Protein AF-A0A1Z5T242-F1 (afdb_monomer_lite)

Sequence (163 aa):
MKFTAALLSLAACVTAAPVTELIERQLGAVGTTANELSVGSCRDIIFIFARGSTEIGNLGGSVGPPTCNGLKRDQGAAVMVASIRRLSSTIQNQIAGVVLYGNTRNAQENGNIPNFPNEKVETICALTDGVCYGTLTVTAGHLSYGDDVDDAVDFLSDRIGDA

InterPro domains:
  IPR000675 Cutinase/acetylxylan esterase [PF01083] (75-159)
  IPR000675 Cutinase/acetylxylan esterase [SM01110] (40-160)
  IPR011150 Cutinase, monofunctional [PTHR48250] (75-161)
  IPR029058 Alpha/Beta hydrolase fold [G3DSA:3.40.50.1820] (20-74)
  IPR029058 Alpha/Beta hydrolase fold [G3DSA:3.40.50.1820] (75-161)
  IPR029058 Alpha/Beta hydrolase fold [SSF53474] (40-160)
  IPR043579 Cutinase, aspartate and histidine active sites [PS00931] (125-142)

Structure (mmCIF, N/CA/C/O backbone):
data_AF-A0A1Z5T242-F1
#
_entry.id   AF-A0A1Z5T242-F1
#
loop_
_atom_site.group_PDB
_atom_site.id
_atom_site.type_symbol
_atom_site.label_atom_id
_atom_site.label_alt_id
_atom_site.label_comp_id
_atom_site.label_asym_id
_atom_site.label_entity_id
_atom_site.label_seq_id
_atom_site.pdbx_PDB_ins_code
_atom_site.Cartn_x
_atom_site.Cartn_y
_atom_site.Cartn_z
_atom_site.occupancy
_atom_site.B_iso_or_equiv
_atom_site.auth_seq_id
_atom_site.auth_comp_id
_atom_site.auth_asym_id
_atom_site.auth_atom_id
_atom_site.pdbx_PDB_model_num
ATOM 1 N N . MET A 1 1 ? -38.802 -37.930 -54.417 1.00 37.16 1 MET A N 1
ATOM 2 C CA . MET A 1 1 ? -37.930 -36.986 -53.685 1.00 37.16 1 MET A CA 1
ATOM 3 C C . MET A 1 1 ? -38.791 -35.819 -53.224 1.00 37.16 1 MET A C 1
ATOM 5 O O . MET A 1 1 ? -39.346 -35.138 -54.073 1.00 37.16 1 MET A O 1
ATOM 9 N N . LYS A 1 2 ? -39.012 -35.659 -51.914 1.00 35.91 2 LYS A N 1
ATOM 10 C CA . LYS A 1 2 ? -39.765 -34.532 -51.338 1.00 35.91 2 LYS A CA 1
ATOM 11 C C . LYS A 1 2 ? -38.747 -33.617 -50.651 1.00 35.91 2 LYS A C 1
ATOM 13 O O . LYS A 1 2 ? -38.071 -34.075 -49.738 1.00 35.91 2 LYS A O 1
ATOM 18 N N . PHE A 1 3 ? -38.604 -32.381 -51.126 1.00 45.59 3 PHE A N 1
ATOM 19 C CA . PHE A 1 3 ? -37.745 -31.361 -50.519 1.00 45.59 3 PHE A CA 1
ATOM 20 C C . PHE A 1 3 ? -38.582 -30.514 -49.555 1.00 45.59 3 PHE A C 1
ATOM 22 O O . PHE A 1 3 ? -39.442 -29.751 -49.983 1.00 45.59 3 PHE A O 1
ATOM 29 N N . THR A 1 4 ? -38.342 -30.665 -48.257 1.00 46.34 4 THR A N 1
ATOM 30 C CA . THR A 1 4 ? -38.832 -29.765 -47.205 1.00 46.34 4 THR A CA 1
ATOM 31 C C . THR A 1 4 ? -37.732 -28.766 -46.864 1.00 46.34 4 THR A C 1
ATOM 33 O O . THR A 1 4 ? -36.687 -29.165 -46.359 1.00 46.34 4 THR A O 1
ATOM 36 N N . ALA A 1 5 ? -37.967 -27.479 -47.125 1.00 49.50 5 ALA A N 1
ATOM 37 C CA . ALA A 1 5 ? -37.142 -26.380 -46.631 1.00 49.50 5 ALA A CA 1
ATOM 38 C C . ALA A 1 5 ? -37.893 -25.691 -45.484 1.00 49.50 5 ALA A C 1
ATOM 40 O O . ALA A 1 5 ? -38.913 -25.044 -45.708 1.00 49.50 5 ALA A O 1
ATOM 41 N N . ALA A 1 6 ? -37.406 -25.861 -44.256 1.00 49.38 6 ALA A N 1
ATOM 42 C CA . ALA A 1 6 ? -37.838 -25.077 -43.107 1.00 49.38 6 ALA A CA 1
ATOM 43 C C . ALA A 1 6 ? -36.816 -23.950 -42.903 1.00 49.38 6 ALA A C 1
ATOM 45 O O . ALA A 1 6 ? -35.669 -24.213 -42.546 1.00 49.38 6 ALA A O 1
ATOM 46 N N . LEU A 1 7 ? -37.216 -22.704 -43.173 1.00 48.94 7 LEU A N 1
ATOM 47 C CA . LEU A 1 7 ? -36.458 -21.527 -42.752 1.00 48.94 7 LEU A CA 1
ATOM 48 C C . LEU A 1 7 ? -36.622 -21.369 -41.235 1.00 48.94 7 LEU A C 1
ATOM 50 O O . LEU A 1 7 ? -37.696 -21.000 -40.765 1.00 48.94 7 LEU A O 1
ATOM 54 N N . LEU A 1 8 ? -35.556 -21.630 -40.479 1.00 47.97 8 LEU A N 1
ATOM 55 C CA . LEU A 1 8 ? -35.435 -21.202 -39.088 1.00 47.97 8 LEU A CA 1
ATOM 56 C C . LEU A 1 8 ? -34.878 -19.771 -39.083 1.00 47.97 8 LEU A C 1
ATOM 58 O O . LEU A 1 8 ? -33.705 -19.547 -39.374 1.00 47.97 8 LEU A O 1
ATOM 62 N N . SER A 1 9 ? -35.724 -18.790 -38.780 1.00 54.47 9 SER A N 1
ATOM 63 C CA . SER A 1 9 ? -35.302 -17.419 -38.492 1.00 54.47 9 SER A CA 1
ATOM 64 C C . SER A 1 9 ? -34.605 -17.376 -37.129 1.00 54.47 9 SER A C 1
ATOM 66 O O . SER A 1 9 ? -35.251 -17.572 -36.098 1.00 54.47 9 SER A O 1
ATOM 68 N N . LEU A 1 10 ? -33.296 -17.122 -37.118 1.00 49.34 10 LEU A N 1
ATOM 69 C CA . LEU A 1 10 ? -32.514 -16.906 -35.902 1.00 49.34 10 LEU A CA 1
ATOM 70 C C . LEU A 1 10 ? -32.726 -15.459 -35.426 1.00 49.34 10 LEU A C 1
ATOM 72 O O . LEU A 1 10 ? -32.156 -14.524 -35.986 1.00 49.34 10 LEU A O 1
ATOM 76 N N . ALA A 1 11 ? -33.573 -15.263 -34.416 1.00 58.72 11 ALA A N 1
ATOM 77 C CA . ALA A 1 11 ? -33.699 -13.980 -33.735 1.00 58.72 11 ALA A CA 1
ATOM 78 C C . ALA A 1 11 ? -32.512 -13.818 -32.773 1.00 58.72 11 ALA A C 1
ATOM 80 O O . ALA A 1 11 ? -32.471 -14.438 -31.712 1.00 58.72 11 ALA A O 1
ATOM 81 N N . ALA A 1 12 ? -31.525 -13.009 -33.156 1.00 54.53 12 ALA A N 1
ATOM 82 C CA . ALA A 1 12 ? -30.454 -12.599 -32.259 1.00 54.53 12 ALA A CA 1
ATOM 83 C C . ALA A 1 12 ? -30.991 -11.523 -31.302 1.00 54.53 12 ALA A C 1
ATOM 85 O O . ALA A 1 12 ? -31.117 -10.355 -31.669 1.00 54.53 12 ALA A O 1
ATOM 86 N N . CYS A 1 13 ? -31.328 -11.911 -30.072 1.00 45.50 13 CYS A N 1
ATOM 87 C CA . CYS A 1 13 ? -31.525 -10.957 -28.987 1.00 45.50 13 CYS A CA 1
ATOM 88 C C . CYS A 1 13 ? -30.165 -10.353 -28.619 1.00 45.50 13 CYS A C 1
ATOM 90 O O . CYS A 1 13 ? -29.387 -10.954 -27.884 1.00 45.50 13 CYS A O 1
ATOM 92 N N . VAL A 1 14 ? -29.878 -9.153 -29.125 1.00 58.62 14 VAL A N 1
ATOM 93 C CA . VAL A 1 14 ? -28.855 -8.284 -28.536 1.00 58.62 14 VAL A CA 1
ATOM 94 C C . VAL A 1 14 ? -29.427 -7.783 -27.213 1.00 58.62 14 VAL A C 1
ATOM 96 O O . VAL A 1 14 ? -30.193 -6.823 -27.175 1.00 58.62 14 VAL A O 1
ATOM 99 N N . THR A 1 15 ? -29.113 -8.468 -26.117 1.00 59.38 15 THR A N 1
ATOM 100 C CA . THR A 1 15 ? -29.343 -7.925 -24.780 1.00 59.38 15 THR A CA 1
ATOM 101 C C . THR A 1 15 ? -28.298 -6.839 -24.555 1.00 59.38 15 THR A C 1
ATOM 103 O O . THR A 1 15 ? -27.131 -7.136 -24.303 1.00 59.38 15 THR A O 1
ATOM 106 N N . ALA A 1 16 ? -28.690 -5.574 -24.704 1.00 53.06 16 ALA A N 1
ATOM 107 C CA . ALA A 1 16 ? -27.877 -4.459 -24.245 1.00 53.06 16 ALA A CA 1
ATOM 108 C C . ALA A 1 16 ? -27.733 -4.585 -22.722 1.00 53.06 16 ALA A C 1
ATOM 110 O O . ALA A 1 16 ? -28.709 -4.406 -21.994 1.00 53.06 16 ALA A O 1
ATOM 111 N N . ALA A 1 17 ? -26.542 -4.949 -22.241 1.00 58.09 17 ALA A N 1
ATOM 112 C CA . ALA A 1 17 ? -26.236 -4.840 -20.820 1.00 58.09 17 ALA A CA 1
ATOM 113 C C . ALA A 1 17 ? -26.428 -3.368 -20.402 1.00 58.09 17 ALA A C 1
ATOM 115 O O . ALA A 1 17 ? -26.036 -2.468 -21.157 1.00 58.09 17 ALA A O 1
ATOM 116 N N . PRO A 1 18 ? -27.073 -3.089 -19.258 1.00 52.09 18 PRO A N 1
ATOM 117 C CA . PRO A 1 18 ? -27.367 -1.725 -18.859 1.00 52.09 18 PRO A CA 1
ATOM 118 C C . PRO A 1 18 ? -26.056 -0.970 -18.601 1.00 52.09 18 PRO A C 1
ATOM 120 O O . PRO A 1 18 ? -25.228 -1.365 -17.785 1.00 52.09 18 PRO A O 1
ATOM 123 N N . VAL A 1 19 ? -25.880 0.151 -19.303 1.00 56.28 19 VAL A N 1
ATOM 124 C CA . VAL A 1 19 ? -24.704 1.044 -19.236 1.00 56.28 19 VAL A CA 1
ATOM 125 C C . VAL A 1 19 ? -24.483 1.642 -17.835 1.00 56.28 19 VAL A C 1
ATOM 127 O O . VAL A 1 19 ? -23.461 2.270 -17.581 1.00 56.28 19 VAL A O 1
ATOM 130 N N . THR A 1 20 ? -25.425 1.443 -16.911 1.00 49.97 20 THR A N 1
ATOM 131 C CA . THR A 1 20 ? -25.383 1.940 -15.534 1.00 49.97 20 THR A CA 1
ATOM 132 C C . THR A 1 20 ? -24.307 1.272 -14.673 1.00 49.97 20 THR A C 1
ATOM 134 O O . THR A 1 20 ? -23.712 1.969 -13.860 1.00 49.97 20 THR A O 1
ATOM 137 N N . GLU A 1 21 ? -23.965 -0.009 -14.883 1.00 50.59 21 GLU A N 1
ATOM 138 C CA . GLU A 1 21 ? -22.843 -0.638 -14.147 1.00 50.59 21 GLU A CA 1
ATOM 139 C C . GLU A 1 21 ? -21.475 -0.077 -14.567 1.00 50.59 21 GLU A C 1
ATOM 141 O O . GLU A 1 21 ? -20.555 0.050 -13.758 1.00 50.59 21 GLU A O 1
ATOM 146 N N . LEU A 1 22 ? -21.331 0.308 -15.839 1.00 47.41 22 LEU A N 1
ATOM 147 C CA . LEU A 1 22 ? -20.093 0.903 -16.349 1.00 47.41 22 LEU A CA 1
ATOM 148 C C . LEU A 1 22 ? -19.882 2.322 -15.810 1.00 47.41 22 LEU A C 1
ATOM 150 O O . LEU A 1 22 ? -18.748 2.717 -15.546 1.00 47.41 22 LEU A O 1
ATOM 154 N N . ILE A 1 23 ? -20.975 3.063 -15.615 1.00 47.22 23 ILE A N 1
ATOM 155 C CA . ILE A 1 23 ? -20.969 4.435 -15.102 1.00 47.22 23 ILE A CA 1
ATOM 156 C C . ILE A 1 23 ? -20.568 4.461 -13.620 1.00 47.22 23 ILE A C 1
ATOM 158 O O . ILE A 1 23 ? -19.727 5.278 -13.264 1.00 47.22 23 ILE A O 1
ATOM 162 N N . GLU A 1 24 ? -21.055 3.54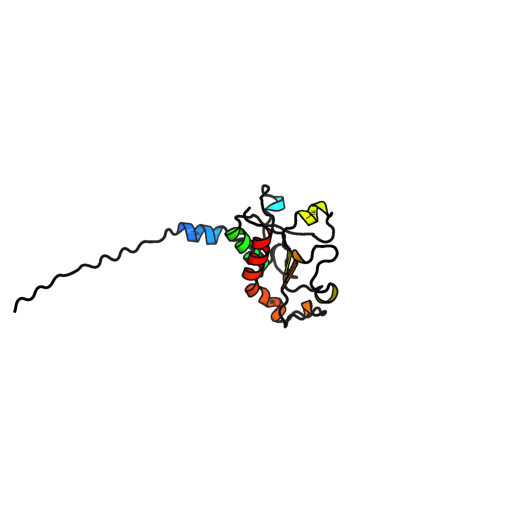2 -12.779 1.00 48.06 24 GLU A N 1
ATOM 163 C CA . GLU A 1 24 ? -20.610 3.413 -11.375 1.00 48.06 24 GLU A CA 1
ATOM 164 C C . GLU A 1 24 ? -19.104 3.103 -11.281 1.00 48.06 24 GLU A C 1
ATOM 166 O O . GLU A 1 24 ? -18.373 3.755 -10.533 1.00 48.06 24 GLU A O 1
ATOM 171 N N . ARG A 1 25 ? -18.600 2.193 -12.129 1.00 49.25 25 ARG A N 1
ATOM 172 C CA . ARG A 1 25 ? -17.167 1.857 -12.199 1.00 49.25 25 ARG A CA 1
ATOM 173 C C . ARG A 1 25 ? -16.288 3.009 -12.705 1.00 49.25 25 ARG A C 1
ATOM 175 O O . ARG A 1 25 ? -15.116 3.074 -12.348 1.00 49.25 25 ARG A O 1
ATOM 182 N N . GLN A 1 26 ? -16.819 3.903 -13.543 1.00 44.38 26 GLN A N 1
ATOM 183 C CA . GLN A 1 26 ? -16.067 5.035 -14.108 1.00 44.38 26 GLN A CA 1
ATOM 184 C C . GLN A 1 26 ? -16.235 6.355 -13.334 1.00 44.38 26 GLN A C 1
ATOM 186 O O . GLN A 1 26 ? -15.347 7.199 -13.42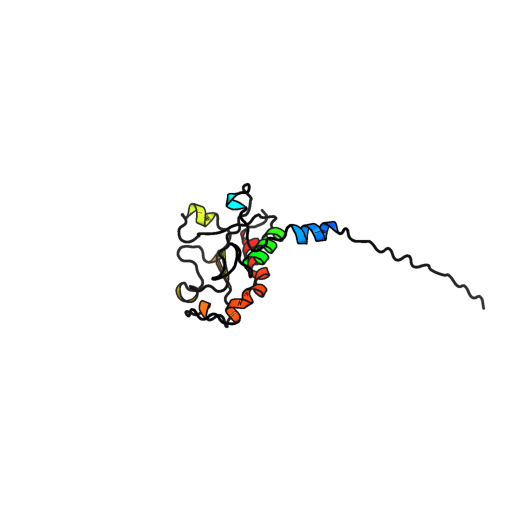3 1.00 44.38 26 GLN A O 1
ATOM 191 N N . LEU A 1 27 ? -17.319 6.546 -12.571 1.00 46.66 27 LEU A N 1
ATOM 192 C CA . LEU A 1 27 ? -17.551 7.741 -11.741 1.00 46.66 27 LEU A CA 1
ATOM 193 C C . LEU A 1 27 ? -17.233 7.545 -10.250 1.00 46.66 27 LEU A C 1
ATOM 195 O O . LEU A 1 27 ? -17.043 8.541 -9.555 1.00 46.66 27 LEU A O 1
ATOM 199 N N . GLY A 1 28 ? -17.153 6.304 -9.758 1.00 56.41 28 GLY A N 1
ATOM 200 C CA . GLY A 1 28 ? -16.820 5.981 -8.363 1.00 56.41 28 GLY A CA 1
ATOM 201 C C . GLY A 1 28 ? -15.346 5.642 -8.107 1.00 56.41 28 GLY A C 1
ATOM 202 O O . GLY A 1 28 ? -14.960 5.447 -6.954 1.00 56.41 28 GLY A O 1
ATOM 203 N N . ALA A 1 29 ? -14.521 5.567 -9.157 1.00 71.62 29 ALA A N 1
ATOM 204 C CA . ALA A 1 29 ? -13.108 5.223 -9.034 1.00 71.62 29 ALA A CA 1
ATOM 205 C C . ALA A 1 29 ? -12.340 6.323 -8.290 1.00 71.62 29 ALA A C 1
ATOM 207 O O . ALA A 1 29 ? -12.369 7.502 -8.651 1.00 71.62 29 ALA A O 1
ATOM 208 N N . VAL A 1 30 ? -11.624 5.925 -7.244 1.00 83.50 30 VAL A N 1
ATOM 209 C CA . VAL A 1 30 ? -10.764 6.814 -6.475 1.00 83.50 30 VAL A CA 1
ATOM 210 C C . VAL A 1 30 ? -9.602 7.266 -7.349 1.00 83.50 30 VAL A C 1
ATOM 212 O O . VAL A 1 30 ? -8.900 6.450 -7.946 1.00 83.50 30 VAL A O 1
ATOM 215 N N . GLY A 1 31 ? -9.436 8.587 -7.439 1.00 86.56 31 GLY A N 1
ATOM 216 C CA . GLY A 1 31 ? -8.333 9.235 -8.141 1.00 86.56 31 GLY A CA 1
ATOM 217 C C . GLY A 1 31 ? -7.111 9.448 -7.246 1.00 86.56 31 GLY A C 1
ATOM 218 O O . GLY A 1 31 ? -6.938 8.810 -6.214 1.00 86.56 31 GLY A O 1
ATOM 219 N N . THR A 1 32 ? -6.263 10.408 -7.610 1.00 89.00 32 THR A N 1
ATOM 220 C CA . THR A 1 32 ? -4.996 10.671 -6.898 1.00 89.00 32 THR A CA 1
ATOM 221 C C . THR A 1 32 ? -5.157 11.370 -5.548 1.00 89.00 32 THR A C 1
ATOM 223 O O . THR A 1 32 ? -4.204 11.497 -4.772 1.00 89.00 32 THR A O 1
ATOM 226 N N . THR A 1 33 ? -6.363 11.858 -5.261 1.00 87.69 33 THR A N 1
ATOM 227 C CA . THR A 1 33 ? -6.709 12.531 -4.011 1.00 87.69 33 THR A CA 1
ATOM 228 C C . THR A 1 33 ? -7.989 11.951 -3.449 1.00 87.69 33 THR A C 1
ATOM 230 O O . THR A 1 33 ? -8.988 11.857 -4.160 1.00 87.69 33 THR A O 1
ATOM 233 N N . ALA A 1 34 ? -7.980 11.639 -2.159 1.00 85.62 34 ALA A N 1
ATOM 234 C CA . ALA A 1 34 ? -9.168 11.205 -1.447 1.00 85.62 34 ALA A CA 1
ATOM 235 C C . ALA A 1 34 ? -9.114 11.719 0.009 1.00 85.62 34 ALA A C 1
ATOM 237 O O . ALA A 1 34 ? -8.026 11.842 0.564 1.00 85.62 34 ALA A O 1
ATOM 238 N N . ASN A 1 35 ? -10.252 12.071 0.637 1.00 84.75 35 ASN A N 1
ATOM 239 C CA . ASN A 1 35 ? -10.273 12.677 1.990 1.00 84.75 35 ASN A CA 1
ATOM 240 C C . ASN A 1 35 ? -11.411 12.186 2.923 1.00 84.75 35 ASN A C 1
ATOM 242 O O . ASN A 1 35 ? -11.813 12.889 3.844 1.00 84.75 35 ASN A O 1
ATOM 246 N N . GLU A 1 36 ? -11.947 10.982 2.725 1.00 79.75 36 GLU A N 1
ATOM 247 C CA . GLU A 1 36 ? -13.131 10.463 3.444 1.00 79.75 36 GLU A CA 1
ATOM 248 C C . GLU A 1 36 ? -12.991 10.418 4.982 1.00 79.75 36 GLU A C 1
ATOM 250 O O . GLU A 1 36 ? -13.993 10.561 5.669 1.00 79.75 36 GLU A O 1
ATOM 255 N N . LEU A 1 37 ? -11.781 10.314 5.545 1.00 81.75 37 LEU A N 1
ATOM 256 C CA . LEU A 1 37 ? -11.554 10.364 6.998 1.00 81.75 37 LEU A CA 1
ATOM 257 C C . LEU A 1 37 ? -11.765 11.762 7.597 1.00 81.75 37 LEU A C 1
ATOM 259 O O . LEU A 1 37 ? -12.203 11.876 8.736 1.00 81.75 37 LEU A O 1
ATOM 263 N N . SER A 1 38 ? -11.420 12.827 6.867 1.00 77.94 38 SER A N 1
ATOM 264 C CA . SER A 1 38 ? -11.479 14.198 7.392 1.00 77.94 38 SER A CA 1
ATOM 265 C C . SER A 1 38 ? -12.784 14.917 7.066 1.00 77.94 38 SER A C 1
ATOM 267 O O . SER A 1 38 ? -13.148 15.849 7.782 1.00 77.94 38 SER A O 1
ATOM 269 N N . VAL A 1 39 ? -13.481 14.505 6.002 1.00 78.00 39 VAL A N 1
ATOM 270 C CA . VAL A 1 39 ? -14.733 15.146 5.560 1.00 78.00 39 VAL A CA 1
ATOM 271 C C . VAL A 1 39 ? -15.932 14.197 5.471 1.00 78.00 39 VAL A C 1
ATOM 273 O O . VAL A 1 39 ? -17.044 14.660 5.231 1.00 78.00 39 VAL A O 1
ATOM 276 N N . GLY A 1 40 ? -15.731 12.887 5.630 1.00 74.06 40 GLY A N 1
ATOM 277 C CA . GLY A 1 40 ? -16.785 11.875 5.541 1.00 74.06 40 GLY A CA 1
ATOM 278 C C . GLY A 1 40 ? -17.315 11.412 6.900 1.00 74.06 40 GLY A C 1
ATOM 279 O O . GLY A 1 40 ? -16.861 11.837 7.961 1.00 74.06 40 GLY A O 1
ATOM 280 N N . SER A 1 41 ? -18.307 10.521 6.859 1.00 75.69 41 SER A N 1
ATOM 281 C CA . SER A 1 41 ? -18.787 9.783 8.032 1.00 75.69 41 SER A CA 1
ATOM 282 C C . SER A 1 41 ? -17.870 8.597 8.348 1.00 75.69 41 SER A C 1
ATOM 284 O O . SER A 1 41 ? -17.180 8.097 7.460 1.00 75.69 41 SER A O 1
ATOM 286 N N . CYS A 1 42 ? -17.918 8.092 9.586 1.00 74.25 42 CYS A N 1
ATOM 287 C CA . CYS A 1 42 ? -17.257 6.836 9.948 1.00 74.25 42 CYS A CA 1
ATOM 288 C C . CYS A 1 42 ? -17.692 5.683 9.029 1.00 74.25 42 CYS A C 1
ATOM 290 O O . CYS A 1 42 ? -18.831 5.645 8.552 1.00 74.25 42 CYS A O 1
ATOM 292 N N . ARG A 1 43 ? -16.760 4.758 8.797 1.00 74.06 43 ARG A N 1
ATOM 293 C CA . ARG A 1 43 ? -16.912 3.543 7.993 1.00 74.06 43 ARG A CA 1
ATOM 294 C C . ARG A 1 43 ? -16.268 2.382 8.734 1.00 74.06 43 ARG A C 1
ATOM 296 O O . ARG A 1 43 ? -15.394 2.617 9.568 1.00 74.06 43 ARG A O 1
ATOM 303 N N . ASP A 1 44 ? -16.686 1.169 8.400 1.00 70.88 44 ASP A N 1
ATOM 304 C CA . ASP A 1 44 ? -16.208 -0.051 9.062 1.00 70.88 44 ASP A CA 1
ATOM 305 C C . ASP A 1 44 ? -14.718 -0.296 8.800 1.00 70.88 44 ASP A C 1
ATOM 307 O O . ASP A 1 44 ? -14.000 -0.830 9.641 1.00 70.88 44 ASP A O 1
ATOM 311 N N . ILE A 1 45 ? -14.229 0.184 7.655 1.00 76.56 45 ILE A N 1
ATOM 312 C CA . ILE A 1 45 ? -12.839 0.064 7.230 1.00 76.56 45 ILE A CA 1
ATOM 313 C C . ILE A 1 45 ? -12.314 1.446 6.871 1.00 76.56 45 ILE A C 1
ATOM 315 O O . ILE A 1 45 ? -12.998 2.224 6.207 1.00 76.56 45 ILE A O 1
ATOM 319 N N . ILE A 1 46 ? -11.077 1.721 7.288 1.00 81.25 46 ILE A N 1
ATOM 320 C CA . ILE A 1 46 ? -10.313 2.920 6.943 1.00 81.25 46 ILE A CA 1
ATOM 321 C C . ILE A 1 46 ? -8.967 2.450 6.386 1.00 81.25 46 ILE A C 1
ATOM 323 O O . ILE A 1 46 ? -8.125 1.972 7.145 1.00 81.25 46 ILE A O 1
ATOM 327 N N . PHE A 1 47 ? -8.732 2.591 5.078 1.00 85.50 47 PHE A N 1
ATOM 328 C CA . PHE A 1 47 ? -7.414 2.295 4.498 1.00 85.50 47 PHE A CA 1
ATOM 329 C C . PHE A 1 47 ? -6.510 3.529 4.432 1.00 85.50 47 PHE A C 1
ATOM 331 O O . PHE A 1 47 ? -6.713 4.495 3.711 1.00 85.50 47 PHE A O 1
ATOM 338 N N . ILE A 1 48 ? -5.439 3.439 5.194 1.00 84.94 48 ILE A N 1
ATOM 339 C CA . ILE A 1 48 ? -4.411 4.443 5.341 1.00 84.94 48 ILE A CA 1
ATOM 340 C C . ILE A 1 48 ? -3.299 4.248 4.298 1.00 84.94 48 ILE A C 1
ATOM 342 O O . ILE A 1 48 ? -2.602 3.239 4.330 1.00 84.94 48 ILE A O 1
ATOM 346 N N . PHE A 1 49 ? -3.060 5.243 3.434 1.00 88.62 49 PHE A N 1
ATOM 347 C CA . PHE A 1 49 ? -1.975 5.199 2.444 1.00 88.62 49 PHE A CA 1
ATOM 348 C C . PHE A 1 49 ? -0.985 6.362 2.577 1.00 88.62 49 PHE A C 1
ATOM 350 O O . PHE A 1 49 ? -1.360 7.485 2.911 1.00 88.62 49 PHE A O 1
ATOM 357 N N . ALA A 1 50 ? 0.289 6.105 2.295 1.00 88.62 50 ALA A N 1
ATOM 358 C CA . ALA A 1 50 ? 1.323 7.125 2.183 1.00 88.62 50 ALA A CA 1
ATOM 359 C C . ALA A 1 50 ? 2.002 6.978 0.820 1.00 88.62 50 ALA A C 1
ATOM 361 O O . ALA A 1 50 ? 2.686 5.990 0.572 1.00 88.62 50 ALA A O 1
ATOM 362 N N . ARG A 1 51 ? 1.782 7.959 -0.059 1.00 92.00 51 ARG A N 1
ATOM 363 C CA . ARG A 1 51 ? 2.292 7.930 -1.434 1.00 92.00 51 ARG A CA 1
ATOM 364 C C . ARG A 1 51 ? 3.815 8.029 -1.523 1.00 92.00 51 ARG A C 1
ATOM 366 O O . ARG A 1 51 ? 4.468 8.556 -0.618 1.00 92.00 51 ARG A O 1
ATOM 373 N N . GLY A 1 52 ? 4.348 7.601 -2.662 1.00 86.94 52 GLY A N 1
ATOM 374 C CA . GLY A 1 52 ? 5.753 7.745 -3.010 1.00 86.94 52 GLY A CA 1
ATOM 375 C C . GLY A 1 52 ? 6.172 9.203 -3.215 1.00 86.94 52 GLY A C 1
ATOM 376 O O . GLY A 1 52 ? 5.363 10.113 -3.433 1.00 86.94 52 GLY A O 1
ATOM 377 N N . SER A 1 53 ? 7.481 9.445 -3.150 1.00 87.81 53 SER A N 1
ATOM 378 C CA . SER A 1 53 ? 8.051 10.773 -3.388 1.00 87.81 53 SER A CA 1
ATOM 379 C C . SER A 1 53 ? 7.653 11.305 -4.764 1.00 87.81 53 SER A C 1
ATOM 381 O O . SER A 1 53 ? 7.645 10.567 -5.742 1.00 87.81 53 SER A O 1
ATOM 383 N N . THR A 1 54 ? 7.383 12.609 -4.851 1.00 91.56 54 THR A N 1
ATOM 384 C CA . THR A 1 54 ? 7.009 13.334 -6.086 1.00 91.56 54 THR A CA 1
ATOM 385 C C . THR A 1 54 ? 5.651 12.988 -6.698 1.00 91.56 54 THR A C 1
ATOM 387 O O . THR A 1 54 ? 5.230 13.666 -7.633 1.00 91.56 54 THR A O 1
ATOM 390 N N . GLU A 1 55 ? 4.913 12.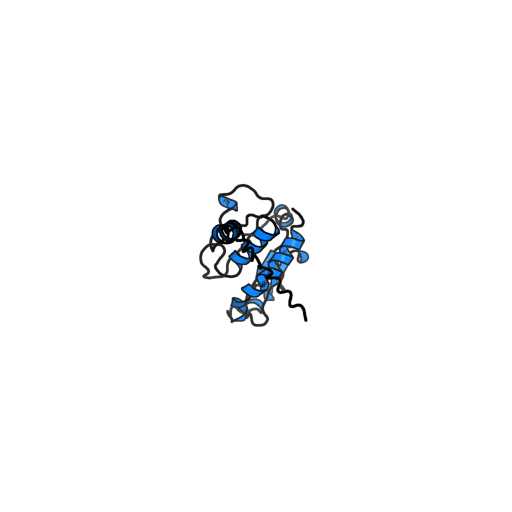020 -6.151 1.00 91.31 55 GLU A N 1
ATOM 391 C CA . GLU A 1 55 ? 3.568 11.746 -6.643 1.00 91.31 55 GLU A CA 1
ATOM 392 C C . GLU A 1 55 ? 2.610 12.919 -6.357 1.00 91.31 55 GLU A C 1
ATOM 394 O O . GLU A 1 55 ? 2.781 13.686 -5.399 1.00 91.31 55 GLU A O 1
ATOM 399 N N . ILE A 1 56 ? 1.588 13.067 -7.199 1.00 91.69 56 ILE A N 1
ATOM 400 C CA . ILE A 1 56 ? 0.546 14.091 -7.059 1.00 91.69 56 ILE A CA 1
ATOM 401 C C . ILE A 1 56 ? -0.524 13.672 -6.041 1.00 91.69 56 ILE A C 1
ATOM 403 O O . ILE A 1 56 ? -0.721 12.488 -5.784 1.00 91.69 56 ILE A O 1
ATOM 407 N N . GLY A 1 57 ? -1.254 14.639 -5.481 1.00 90.50 57 GLY A N 1
ATOM 408 C CA . GLY A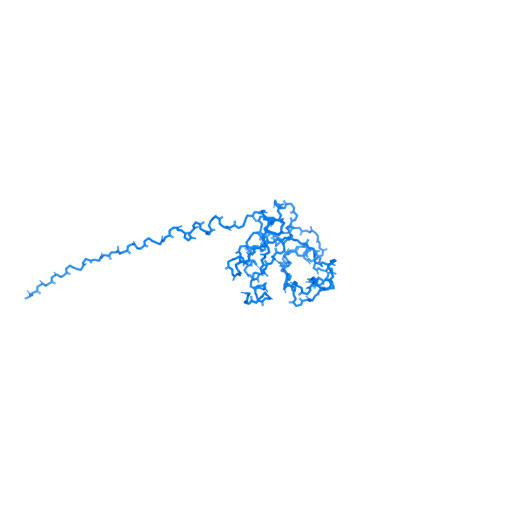 1 57 ? -2.330 14.355 -4.525 1.00 90.50 57 GLY A CA 1
ATOM 409 C C . GLY A 1 57 ? -1.829 13.720 -3.222 1.00 90.50 57 GLY A C 1
ATOM 410 O O . GLY A 1 57 ? -0.682 13.927 -2.824 1.00 90.50 57 GLY A O 1
ATOM 411 N N . ASN A 1 58 ? -2.693 12.974 -2.529 1.00 89.19 58 ASN A N 1
ATOM 412 C CA . ASN A 1 58 ? -2.340 12.278 -1.284 1.00 89.19 58 ASN A CA 1
ATOM 413 C C . ASN A 1 58 ? -2.298 10.747 -1.416 1.00 89.19 58 ASN A C 1
ATOM 415 O O . ASN A 1 58 ? -1.586 10.116 -0.637 1.00 89.19 58 ASN A O 1
ATOM 419 N N . LEU A 1 59 ? -2.963 10.178 -2.427 1.00 89.38 59 LEU A N 1
ATOM 420 C CA . LEU A 1 59 ? -2.877 8.763 -2.788 1.00 89.38 59 LEU A CA 1
ATOM 421 C C . LEU A 1 59 ? -1.831 8.483 -3.869 1.00 89.38 59 LEU A C 1
ATOM 423 O O . LEU A 1 59 ? -1.469 7.335 -4.075 1.00 89.38 59 LEU A O 1
ATOM 427 N N . GLY A 1 60 ? -1.317 9.509 -4.545 1.00 91.50 60 GLY A N 1
ATOM 428 C CA . GLY A 1 60 ? -0.404 9.304 -5.662 1.00 91.50 60 GLY A CA 1
ATOM 429 C C . GLY A 1 60 ? -1.114 8.863 -6.937 1.00 91.50 60 GLY A C 1
ATOM 430 O O . GLY A 1 60 ? -2.339 8.885 -7.018 1.00 91.50 60 GLY A O 1
ATOM 431 N N . GLY A 1 61 ? -0.335 8.530 -7.964 1.00 91.25 61 GLY A N 1
ATOM 432 C CA . GLY A 1 61 ? -0.846 8.089 -9.268 1.00 91.25 61 GLY A CA 1
ATOM 433 C C . GLY A 1 61 ? -0.542 6.627 -9.587 1.00 91.25 61 GLY A C 1
ATOM 434 O O . GLY A 1 61 ? -1.016 6.135 -10.605 1.00 91.25 61 GLY A O 1
ATOM 435 N N . SER A 1 62 ? 0.260 5.967 -8.748 1.00 91.62 62 SER A N 1
ATOM 436 C CA . SER A 1 62 ? 0.726 4.593 -8.936 1.00 91.62 62 SER A CA 1
ATOM 437 C C . SER A 1 62 ? -0.131 3.591 -8.155 1.00 91.62 62 SER A C 1
ATOM 439 O O . SER A 1 62 ? -1.267 3.350 -8.539 1.00 91.62 62 SER A O 1
ATOM 441 N N . VAL A 1 63 ? 0.377 3.024 -7.059 1.00 92.75 63 VAL A N 1
ATOM 442 C CA . VAL A 1 63 ? -0.245 1.904 -6.330 1.00 92.75 63 VAL A CA 1
ATOM 443 C C . VAL A 1 63 ? -1.361 2.322 -5.373 1.00 92.75 63 VAL A C 1
ATOM 445 O O . VAL A 1 63 ? -2.219 1.509 -5.037 1.00 92.75 63 VAL A O 1
ATOM 448 N N . GLY A 1 64 ? -1.411 3.591 -4.957 1.00 91.00 64 GLY A N 1
ATOM 449 C CA . GLY A 1 64 ? -2.414 4.077 -4.004 1.00 91.00 64 GLY A CA 1
ATOM 450 C C . GLY A 1 64 ? -3.857 4.001 -4.522 1.00 91.00 64 GLY A C 1
ATOM 451 O O . GLY A 1 64 ? -4.673 3.321 -3.895 1.00 91.00 64 GLY A O 1
ATOM 452 N N . PRO A 1 65 ? -4.200 4.648 -5.657 1.00 91.75 65 PRO A N 1
ATOM 453 C CA . PRO A 1 65 ? -5.541 4.566 -6.233 1.00 91.75 65 PRO A CA 1
ATOM 454 C C . PRO A 1 65 ? -6.021 3.136 -6.545 1.00 91.75 65 PRO A C 1
ATOM 456 O O . PRO A 1 65 ? -7.136 2.810 -6.142 1.00 91.75 65 PRO A O 1
ATOM 459 N N . PRO A 1 66 ? -5.245 2.253 -7.207 1.00 92.00 66 PRO A N 1
ATOM 460 C CA . PRO A 1 66 ? -5.712 0.907 -7.517 1.00 92.00 66 PRO A CA 1
ATOM 461 C C . PRO A 1 66 ? -5.856 0.032 -6.260 1.00 92.00 66 PRO A C 1
ATOM 463 O O . PRO A 1 66 ? -6.875 -0.640 -6.153 1.00 92.00 66 PRO A O 1
ATOM 466 N N . THR A 1 67 ? -4.966 0.130 -5.257 1.00 90.31 67 THR A N 1
ATOM 467 C CA . THR A 1 67 ? -5.158 -0.571 -3.963 1.00 90.31 67 THR A CA 1
ATOM 468 C C . THR A 1 67 ? -6.445 -0.105 -3.276 1.00 90.31 67 THR A C 1
ATOM 470 O O . THR A 1 67 ? -7.242 -0.903 -2.789 1.00 90.31 67 THR A O 1
ATOM 473 N N . CYS A 1 68 ? -6.688 1.210 -3.271 1.00 88.56 68 CYS A N 1
ATOM 474 C CA . CYS A 1 68 ? -7.903 1.797 -2.712 1.00 88.56 68 CYS A CA 1
ATOM 475 C C . CYS A 1 68 ? -9.166 1.305 -3.434 1.00 88.56 68 CYS A C 1
ATOM 477 O O . CYS A 1 68 ? -10.151 0.950 -2.788 1.00 88.56 68 CYS A O 1
ATOM 479 N N . ASN A 1 69 ? -9.127 1.255 -4.766 1.00 87.00 69 ASN A N 1
ATOM 480 C CA . ASN A 1 69 ? -10.237 0.777 -5.581 1.00 87.00 69 ASN A CA 1
ATOM 481 C C . ASN A 1 69 ? -10.503 -0.723 -5.393 1.00 87.00 69 ASN A C 1
ATOM 483 O O . ASN A 1 69 ? -11.669 -1.107 -5.349 1.00 87.00 69 ASN A O 1
ATOM 487 N N . GLY A 1 70 ? -9.460 -1.547 -5.241 1.00 86.94 70 GLY A N 1
ATOM 488 C CA . GLY A 1 70 ? -9.596 -2.972 -4.923 1.00 86.94 70 GLY A CA 1
ATOM 489 C C . GLY A 1 70 ? -10.312 -3.187 -3.591 1.00 86.94 70 GLY A C 1
ATOM 490 O O . GLY A 1 70 ? -11.378 -3.790 -3.556 1.00 86.94 70 GLY A O 1
ATOM 491 N N . LEU A 1 71 ? -9.840 -2.541 -2.522 1.00 83.56 71 LEU A N 1
ATOM 492 C CA . LEU A 1 71 ? -10.489 -2.613 -1.204 1.00 83.56 71 LEU A CA 1
ATOM 493 C C . LEU A 1 71 ? -11.930 -2.076 -1.207 1.00 83.56 71 LEU A C 1
ATOM 495 O O . LEU A 1 71 ? -12.804 -2.595 -0.518 1.00 83.56 71 LEU A O 1
ATOM 499 N N . LYS A 1 72 ? -12.210 -1.031 -1.993 1.00 80.62 72 LYS A N 1
ATOM 500 C CA . LYS A 1 72 ? -13.574 -0.519 -2.191 1.00 80.62 72 LYS A CA 1
ATOM 501 C C . LYS A 1 72 ? -14.493 -1.542 -2.844 1.00 80.62 72 LYS A C 1
ATOM 503 O O . LYS A 1 72 ? -15.643 -1.665 -2.432 1.00 80.62 72 LYS A O 1
ATOM 508 N N . ARG A 1 73 ? -13.993 -2.243 -3.861 1.00 80.25 73 ARG A N 1
ATOM 509 C CA . ARG A 1 73 ? -14.734 -3.280 -4.581 1.00 80.25 73 ARG A CA 1
ATOM 510 C C . ARG A 1 73 ? -15.015 -4.480 -3.683 1.00 80.25 73 ARG A C 1
ATOM 512 O O . ARG A 1 73 ? -16.138 -4.971 -3.692 1.00 80.25 73 ARG A O 1
ATOM 519 N N . ASP A 1 74 ? -14.019 -4.907 -2.917 1.00 73.62 74 ASP A N 1
ATOM 520 C CA . ASP A 1 74 ? -14.064 -6.196 -2.232 1.00 73.62 74 ASP A CA 1
ATOM 521 C C . ASP A 1 74 ? -14.713 -6.078 -0.837 1.00 73.62 74 ASP A C 1
ATOM 523 O O . ASP A 1 74 ? -15.368 -7.011 -0.377 1.00 73.62 74 ASP A O 1
ATOM 527 N N . GLN A 1 75 ? -14.629 -4.902 -0.197 1.00 68.81 75 GLN A N 1
ATOM 528 C CA . GLN A 1 75 ? -15.106 -4.670 1.175 1.00 68.81 75 GLN A CA 1
ATOM 529 C C . GLN A 1 75 ? -16.096 -3.495 1.328 1.00 68.81 75 GLN A C 1
ATOM 531 O O . GLN A 1 75 ? -16.549 -3.210 2.435 1.00 68.81 75 GLN A O 1
ATOM 536 N N . GLY A 1 76 ? -16.430 -2.758 0.261 1.00 53.88 76 GLY A N 1
ATOM 537 C CA . GLY A 1 76 ? -17.359 -1.614 0.341 1.00 53.88 76 GLY A CA 1
ATOM 538 C C . GLY A 1 76 ? -16.833 -0.408 1.144 1.00 53.88 76 GLY A C 1
ATOM 539 O O . GLY A 1 76 ? -17.608 0.457 1.564 1.00 53.88 76 GLY A O 1
ATOM 540 N N . ALA A 1 77 ? -15.518 -0.351 1.378 1.00 47.72 77 ALA A N 1
ATOM 541 C CA . ALA A 1 77 ? -14.857 0.562 2.311 1.00 47.72 77 ALA A CA 1
ATOM 542 C C . ALA A 1 77 ? -14.668 1.999 1.789 1.00 47.72 77 ALA A C 1
ATOM 544 O O . ALA A 1 77 ? -14.654 2.256 0.594 1.00 47.72 77 ALA A O 1
ATOM 545 N N . ALA A 1 78 ? -14.422 2.957 2.683 1.00 48.38 78 ALA A N 1
ATOM 546 C CA . ALA A 1 78 ? -13.933 4.295 2.339 1.00 48.38 78 ALA A CA 1
ATOM 547 C C . ALA A 1 78 ? -12.588 4.526 3.064 1.00 48.38 78 ALA A C 1
ATOM 549 O O . ALA A 1 78 ? -12.386 4.063 4.178 1.00 48.38 78 ALA A O 1
ATOM 550 N N . VAL A 1 79 ? -11.605 5.142 2.416 1.00 51.44 79 VAL A N 1
ATOM 551 C CA . VAL A 1 79 ? -10.194 4.737 2.540 1.00 51.44 79 VAL A CA 1
ATOM 552 C C . VAL A 1 79 ? -9.247 5.940 2.629 1.00 51.44 79 VAL A C 1
ATOM 554 O O . VAL A 1 79 ? -9.011 6.537 1.594 1.00 51.44 79 VAL A O 1
ATOM 557 N N . MET A 1 80 ? -8.676 6.318 3.795 1.00 57.31 80 MET A N 1
ATOM 558 C CA . MET A 1 80 ? -7.670 7.418 3.899 1.00 57.31 80 MET A CA 1
ATOM 559 C C . MET A 1 80 ? -6.515 7.263 4.924 1.00 57.31 80 MET A C 1
ATOM 561 O O . MET A 1 80 ? -6.689 6.569 5.910 1.00 57.31 80 MET A O 1
ATOM 565 N N . VAL A 1 81 ? -5.429 8.047 4.686 1.00 42.97 81 VAL A N 1
ATOM 566 C CA . VAL A 1 81 ? -4.010 8.289 5.169 1.00 42.97 81 VAL A CA 1
ATOM 567 C C . VAL A 1 81 ? -3.566 8.299 6.675 1.00 42.97 81 VAL A C 1
ATOM 569 O O . VAL A 1 81 ? -4.357 8.444 7.597 1.00 42.97 81 VAL A O 1
ATOM 572 N N . ALA A 1 82 ? -2.225 8.215 6.878 1.00 45.97 82 ALA A N 1
ATOM 573 C CA . ALA A 1 82 ? -1.420 7.517 7.904 1.00 45.97 82 ALA A CA 1
ATOM 574 C C . ALA A 1 82 ? -0.819 8.202 9.143 1.00 45.97 82 ALA A C 1
ATOM 576 O O . ALA A 1 82 ? -0.495 9.385 9.133 1.00 45.97 82 ALA A O 1
ATOM 577 N N . SER A 1 83 ? -0.485 7.350 10.138 1.00 50.09 83 SER A N 1
ATOM 578 C CA . SER A 1 83 ? 0.774 7.302 10.929 1.00 50.09 83 SER A CA 1
ATOM 579 C C . SER A 1 83 ? 0.766 6.092 11.887 1.00 50.09 83 SER A C 1
ATOM 581 O O . SER A 1 83 ? 0.061 6.170 12.877 1.00 50.09 83 SER A O 1
ATOM 583 N N . ILE A 1 84 ? 1.538 5.008 11.673 1.00 55.84 84 ILE A N 1
ATOM 584 C CA . ILE A 1 84 ? 1.431 3.775 12.509 1.00 55.84 84 ILE A CA 1
ATOM 585 C C . ILE A 1 84 ? 2.467 3.687 13.647 1.00 55.84 84 ILE A C 1
ATOM 587 O O . ILE A 1 84 ? 2.124 3.439 14.801 1.00 55.84 84 ILE A O 1
ATOM 591 N N . ARG A 1 85 ? 3.748 3.964 13.368 1.00 51.88 85 ARG A N 1
ATOM 592 C CA . ARG A 1 85 ? 4.863 3.705 14.314 1.00 51.88 85 ARG A CA 1
ATOM 593 C C . ARG A 1 85 ? 4.892 4.560 15.592 1.00 51.88 85 ARG A C 1
ATOM 595 O O . ARG A 1 85 ? 5.769 4.380 16.428 1.00 51.88 85 ARG A O 1
ATOM 602 N N . ARG A 1 86 ? 4.001 5.546 15.719 1.00 59.91 86 ARG A N 1
ATOM 603 C CA . ARG A 1 86 ? 3.902 6.449 16.886 1.00 59.91 86 ARG A CA 1
ATOM 604 C C . ARG A 1 86 ? 2.590 6.270 17.647 1.00 59.91 86 ARG A C 1
ATOM 606 O O . ARG A 1 86 ? 2.300 7.054 18.546 1.00 59.91 86 ARG A O 1
ATOM 613 N N . LEU A 1 87 ? 1.786 5.288 17.252 1.00 69.88 87 LEU A N 1
ATOM 614 C CA . LEU A 1 87 ? 0.480 5.048 17.837 1.00 69.88 87 LEU A CA 1
ATOM 615 C C . LEU A 1 87 ? 0.594 4.293 19.154 1.00 69.88 87 LEU A C 1
ATOM 617 O O . LEU A 1 87 ? 1.503 3.484 19.346 1.00 69.88 87 LEU A O 1
ATOM 621 N N . SER A 1 88 ? -0.372 4.528 20.037 1.00 76.25 88 SER A N 1
ATOM 622 C CA . SER A 1 88 ? -0.576 3.691 21.214 1.00 76.25 88 SER A CA 1
ATOM 623 C C . SER A 1 88 ? -0.973 2.271 20.803 1.00 76.25 88 SER A C 1
ATOM 625 O O . SER A 1 88 ? -1.536 2.056 19.727 1.00 76.25 88 SER A O 1
ATOM 627 N N . SER A 1 89 ? -0.739 1.298 21.687 1.00 71.31 89 SER A N 1
ATOM 628 C CA . SER A 1 89 ? -1.160 -0.095 21.479 1.00 71.31 89 SER A CA 1
ATOM 629 C C . SER A 1 89 ? -2.662 -0.223 21.198 1.00 71.31 89 SER A C 1
ATOM 631 O O . SER A 1 89 ? -3.062 -1.054 20.391 1.00 71.31 89 SER A O 1
ATOM 633 N N . THR A 1 90 ? -3.494 0.647 21.783 1.00 81.12 90 THR A N 1
ATOM 634 C CA . THR A 1 90 ? -4.937 0.713 21.509 1.00 81.12 90 THR A CA 1
ATOM 635 C C . THR A 1 90 ? -5.241 0.922 20.028 1.00 81.12 90 THR A C 1
ATOM 637 O O . THR A 1 90 ? -6.085 0.218 19.487 1.00 81.12 90 THR A O 1
ATOM 640 N N . ILE A 1 91 ? -4.554 1.858 19.366 1.00 77.06 91 ILE A N 1
ATOM 641 C CA . ILE A 1 91 ? -4.797 2.131 17.943 1.00 77.06 91 ILE A CA 1
ATOM 642 C C . ILE A 1 91 ? -4.077 1.088 17.084 1.00 77.06 91 ILE A C 1
ATOM 644 O O . ILE A 1 91 ? -4.623 0.644 16.083 1.00 77.06 91 ILE A O 1
ATOM 648 N N . GLN A 1 92 ? -2.896 0.612 17.492 1.00 68.94 92 GLN A N 1
ATOM 649 C CA . GLN A 1 92 ? -2.219 -0.467 16.764 1.00 68.94 92 GLN A CA 1
ATOM 650 C C . GLN A 1 92 ? -3.053 -1.753 16.696 1.00 68.94 92 GLN A C 1
ATOM 652 O O . GLN A 1 92 ? -3.043 -2.442 15.678 1.00 68.94 92 GLN A O 1
ATOM 657 N N . ASN A 1 93 ? -3.828 -2.050 17.741 1.00 80.88 93 ASN A N 1
ATOM 658 C CA . ASN A 1 93 ? -4.745 -3.187 17.745 1.00 80.88 93 ASN A CA 1
ATOM 659 C C . ASN A 1 93 ? -5.895 -3.037 16.738 1.00 80.88 93 ASN A C 1
ATOM 661 O O . ASN A 1 93 ? -6.401 -4.051 16.270 1.00 80.88 93 ASN A O 1
ATOM 665 N N . GLN A 1 94 ? -6.268 -1.807 16.375 1.00 84.19 94 GLN A N 1
ATOM 666 C CA . GLN A 1 94 ? -7.283 -1.528 15.352 1.00 84.19 94 GLN A CA 1
ATOM 667 C C . GLN A 1 94 ? -6.741 -1.665 13.922 1.00 84.19 94 GLN A C 1
ATOM 669 O O . GLN A 1 94 ? -7.517 -1.674 12.973 1.00 84.19 94 GLN A O 1
ATOM 674 N N . ILE A 1 95 ? -5.422 -1.772 13.744 1.00 86.19 95 ILE A N 1
ATOM 675 C CA . ILE A 1 95 ? -4.824 -1.952 12.421 1.00 86.19 95 ILE A CA 1
ATOM 676 C C . ILE A 1 95 ? -4.952 -3.423 12.045 1.00 86.19 95 ILE A C 1
ATOM 678 O O . ILE A 1 95 ? -4.339 -4.277 12.688 1.00 86.19 95 ILE A O 1
ATOM 682 N N . ALA A 1 96 ? -5.744 -3.712 11.015 1.00 89.94 96 ALA A N 1
ATOM 683 C CA . ALA A 1 96 ? -5.918 -5.063 10.489 1.00 89.94 96 ALA A CA 1
ATOM 684 C C . ALA A 1 96 ? -4.648 -5.552 9.769 1.00 89.94 96 ALA A C 1
ATOM 686 O O . ALA A 1 96 ? -4.126 -6.616 10.092 1.00 89.94 96 ALA A O 1
ATOM 687 N N . GLY A 1 97 ? -4.094 -4.730 8.874 1.00 90.94 97 GLY A N 1
ATOM 688 C CA . GLY A 1 97 ? -2.876 -5.030 8.124 1.00 90.94 97 GLY A CA 1
ATOM 689 C C . GLY A 1 97 ? -2.206 -3.778 7.555 1.00 90.94 97 GLY A C 1
ATOM 690 O O . GLY A 1 97 ? -2.791 -2.694 7.544 1.00 90.94 97 GLY A O 1
ATOM 691 N N . VAL A 1 98 ? -0.959 -3.928 7.112 1.00 92.06 98 VAL A N 1
ATOM 692 C CA . VAL A 1 98 ? -0.130 -2.886 6.498 1.00 92.06 98 VAL A CA 1
ATOM 693 C C . VAL A 1 98 ? 0.620 -3.486 5.319 1.00 92.06 98 VAL A C 1
ATOM 695 O O . VAL A 1 98 ? 1.332 -4.466 5.500 1.00 92.06 98 VAL A O 1
ATOM 698 N N . VAL A 1 99 ? 0.520 -2.861 4.148 1.00 94.69 99 VAL A N 1
ATOM 699 C CA . VAL A 1 99 ? 1.321 -3.213 2.968 1.00 94.69 99 VAL A CA 1
ATOM 700 C C . VAL A 1 99 ? 2.368 -2.128 2.727 1.00 94.69 99 VAL A C 1
ATOM 702 O O . VAL A 1 99 ? 2.061 -0.934 2.778 1.00 94.69 99 VAL A O 1
ATOM 705 N N . LEU A 1 100 ? 3.611 -2.534 2.474 1.00 93.62 100 LEU A N 1
ATOM 706 C CA . LEU A 1 100 ? 4.749 -1.661 2.211 1.00 93.62 100 LEU A CA 1
ATOM 707 C C . LEU A 1 100 ? 5.350 -1.972 0.834 1.00 93.62 100 LEU A C 1
ATOM 709 O O . LEU A 1 100 ? 6.190 -2.860 0.707 1.00 93.62 100 LEU A O 1
ATOM 713 N N . TYR A 1 101 ? 4.966 -1.204 -0.183 1.00 95.19 101 TYR A N 1
ATOM 714 C CA . TYR A 1 101 ? 5.586 -1.257 -1.510 1.00 95.19 101 TYR A CA 1
ATOM 715 C C . TYR A 1 101 ? 6.935 -0.529 -1.510 1.00 95.19 101 TYR A C 1
ATOM 717 O O . TYR A 1 101 ? 7.011 0.617 -1.057 1.00 95.19 101 TYR A O 1
ATOM 725 N N . GLY A 1 102 ? 7.998 -1.154 -2.021 1.00 92.06 102 GLY A N 1
ATOM 726 C CA . GLY A 1 102 ? 9.284 -0.476 -2.232 1.00 92.06 102 GLY A CA 1
ATOM 727 C C . GLY A 1 102 ? 9.861 0.146 -0.962 1.00 92.06 102 GLY A C 1
ATOM 728 O O . GLY A 1 102 ? 10.279 1.308 -0.946 1.00 92.06 102 GLY A O 1
ATOM 729 N N . ASN A 1 103 ? 9.818 -0.595 0.146 1.00 94.06 103 ASN A N 1
ATOM 730 C CA . ASN A 1 103 ? 10.150 -0.074 1.466 1.00 94.06 103 ASN A CA 1
ATOM 731 C C . ASN A 1 103 ? 11.637 0.315 1.580 1.00 94.06 103 ASN A C 1
ATOM 733 O O . ASN A 1 103 ? 12.508 -0.524 1.787 1.00 94.06 103 ASN A O 1
ATOM 737 N N . THR A 1 104 ? 11.919 1.620 1.564 1.00 91.62 104 THR A N 1
ATOM 738 C CA . THR A 1 104 ? 13.273 2.203 1.735 1.00 91.62 104 THR A CA 1
ATOM 739 C C . THR A 1 104 ? 13.973 1.844 3.056 1.00 91.62 104 THR A C 1
ATOM 741 O O . THR A 1 104 ? 15.167 2.102 3.226 1.00 91.62 104 THR A O 1
ATOM 744 N N . ARG A 1 105 ? 13.226 1.300 4.026 1.00 92.12 105 ARG A N 1
ATOM 745 C CA . ARG A 1 105 ? 13.707 0.854 5.341 1.00 92.12 105 ARG A CA 1
ATOM 746 C C . ARG A 1 105 ? 13.784 -0.670 5.441 1.00 92.12 105 ARG A C 1
ATOM 748 O O . ARG A 1 105 ? 14.099 -1.172 6.515 1.00 92.12 105 ARG A O 1
ATOM 755 N N . ASN A 1 106 ? 13.498 -1.401 4.362 1.00 92.62 106 ASN A N 1
ATOM 756 C CA . ASN A 1 106 ? 13.429 -2.859 4.359 1.00 92.62 106 ASN A CA 1
ATOM 757 C C . ASN A 1 106 ? 14.729 -3.501 4.860 1.00 92.62 106 ASN A C 1
ATOM 759 O O . ASN A 1 106 ? 14.687 -4.285 5.802 1.00 92.62 106 ASN A O 1
ATOM 763 N N . ALA A 1 107 ? 15.884 -3.123 4.310 1.00 93.19 107 ALA A N 1
ATOM 764 C CA . ALA A 1 107 ? 17.176 -3.659 4.747 1.00 93.19 107 ALA A CA 1
ATOM 765 C C . ALA A 1 107 ? 17.539 -3.276 6.197 1.00 93.19 107 ALA A C 1
ATOM 767 O O . ALA A 1 107 ? 18.275 -3.991 6.869 1.00 93.19 107 ALA A O 1
ATOM 768 N N . GLN A 1 108 ? 17.036 -2.142 6.682 1.00 91.00 108 GLN A N 1
ATOM 769 C CA . GLN A 1 108 ? 17.334 -1.581 7.999 1.00 91.00 108 GLN A CA 1
ATOM 770 C C . GLN A 1 108 ? 16.430 -2.160 9.095 1.00 91.00 108 GLN A C 1
ATOM 772 O O . GLN A 1 108 ? 16.839 -2.233 10.251 1.00 91.00 108 GLN A O 1
ATOM 777 N N . GLU A 1 109 ? 15.199 -2.533 8.745 1.00 92.69 109 GLU A N 1
ATOM 778 C CA . GLU A 1 109 ? 14.165 -3.015 9.668 1.00 92.69 109 GLU A CA 1
ATOM 779 C C . GLU A 1 109 ? 13.746 -4.472 9.339 1.00 92.69 109 GLU A C 1
ATOM 781 O O . GLU A 1 109 ? 12.726 -4.957 9.822 1.00 92.69 109 GLU A O 1
ATOM 786 N N . ASN A 1 110 ? 14.556 -5.196 8.550 1.00 91.88 110 ASN A N 1
ATOM 787 C CA . ASN A 1 110 ? 14.343 -6.583 8.100 1.00 91.88 110 ASN A CA 1
ATOM 788 C C . ASN A 1 110 ? 12.944 -6.833 7.511 1.00 91.88 110 ASN A C 1
ATOM 790 O O . ASN A 1 110 ? 12.306 -7.832 7.835 1.00 91.88 110 ASN A O 1
ATOM 794 N N . GLY A 1 111 ? 12.442 -5.897 6.706 1.00 88.06 111 GLY A N 1
ATOM 795 C CA . GLY A 1 111 ? 11.106 -5.966 6.103 1.00 88.06 111 GLY A CA 1
ATOM 796 C C . GLY A 1 111 ? 9.938 -5.798 7.077 1.00 88.06 111 GLY A C 1
ATOM 797 O O . GLY A 1 111 ? 8.794 -5.987 6.683 1.00 88.06 111 GLY A O 1
ATOM 798 N N . ASN A 1 112 ? 10.200 -5.416 8.329 1.00 90.88 112 ASN A N 1
ATOM 799 C CA . ASN A 1 112 ? 9.182 -5.277 9.366 1.00 90.88 112 ASN A CA 1
ATOM 800 C C . ASN A 1 112 ? 9.001 -3.820 9.809 1.00 90.88 112 ASN A C 1
ATOM 802 O O . ASN A 1 112 ? 9.779 -2.928 9.465 1.00 90.88 112 ASN A O 1
ATOM 806 N N . ILE A 1 113 ? 7.970 -3.588 10.625 1.00 89.19 113 ILE A N 1
ATOM 807 C CA . ILE A 1 113 ? 7.749 -2.321 11.324 1.00 89.19 113 ILE A CA 1
ATOM 808 C C . ILE A 1 113 ? 8.114 -2.526 12.804 1.00 89.19 113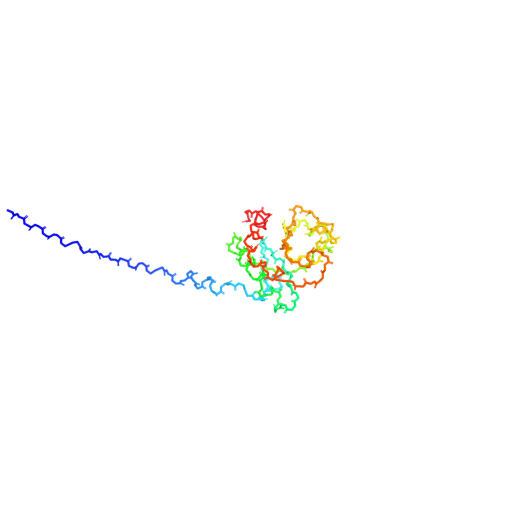 ILE A C 1
ATOM 810 O O . ILE A 1 113 ? 7.468 -3.321 13.486 1.00 89.19 113 ILE A O 1
ATOM 814 N N . PRO A 1 114 ? 9.116 -1.813 13.350 1.00 88.50 114 PRO A N 1
ATOM 815 C CA . PRO A 1 114 ? 9.482 -1.907 14.754 1.00 88.50 114 PRO A CA 1
ATOM 816 C C . PRO A 1 114 ? 8.295 -1.611 15.669 1.00 88.50 114 PRO A C 1
ATOM 818 O O . PRO A 1 114 ? 7.607 -0.603 15.494 1.00 88.50 114 PRO A O 1
ATOM 821 N N . ASN A 1 115 ? 8.123 -2.452 16.691 1.00 87.88 115 ASN A N 1
ATOM 822 C CA . ASN A 1 115 ? 7.021 -2.384 17.655 1.00 87.88 115 ASN A CA 1
ATOM 823 C C . ASN A 1 115 ? 5.630 -2.551 17.024 1.00 87.88 115 ASN A C 1
ATOM 825 O O . ASN A 1 115 ? 4.677 -1.946 17.505 1.00 87.88 115 ASN A O 1
ATOM 829 N N . PHE A 1 116 ? 5.513 -3.346 15.962 1.00 87.06 116 PHE A N 1
ATOM 830 C CA . PHE A 1 116 ? 4.239 -3.705 15.350 1.00 87.06 116 PHE A CA 1
ATOM 831 C C . PHE A 1 116 ? 4.235 -5.210 15.012 1.00 87.06 116 PHE A C 1
ATOM 833 O O . PHE A 1 116 ? 5.302 -5.744 14.708 1.00 87.06 116 PHE A O 1
ATOM 840 N N . PRO A 1 117 ? 3.093 -5.918 15.105 1.00 90.69 117 PRO A N 1
ATOM 841 C CA . PRO A 1 117 ? 3.051 -7.357 14.846 1.00 90.69 117 PRO A CA 1
ATOM 842 C C . PRO A 1 117 ? 3.414 -7.672 13.391 1.00 90.69 117 PRO A C 1
ATOM 844 O O . PRO A 1 117 ? 2.780 -7.159 12.468 1.00 90.69 117 PRO A O 1
ATOM 847 N N . ASN A 1 118 ? 4.432 -8.510 13.184 1.00 91.38 118 ASN A N 1
ATOM 848 C CA . ASN A 1 118 ? 4.952 -8.817 11.847 1.00 91.38 118 ASN A CA 1
ATOM 849 C C . ASN A 1 118 ? 3.917 -9.547 10.986 1.00 91.38 118 ASN A C 1
ATOM 851 O O . ASN A 1 118 ? 3.865 -9.339 9.783 1.00 91.38 118 ASN A O 1
ATOM 855 N N . GLU A 1 119 ? 3.036 -10.342 11.593 1.00 92.69 119 GLU A N 1
ATOM 856 C CA . GLU A 1 119 ? 1.947 -11.033 10.899 1.00 92.69 119 GLU A CA 1
ATOM 857 C C . GLU A 1 119 ? 0.925 -10.078 10.258 1.00 92.69 119 GLU A C 1
ATOM 859 O O . GLU A 1 119 ? 0.145 -10.483 9.395 1.00 92.69 119 GLU A O 1
ATOM 864 N N . LYS A 1 120 ? 0.926 -8.803 10.660 1.00 92.19 120 LYS A N 1
ATOM 865 C CA . LYS A 1 120 ? 0.092 -7.744 10.085 1.00 92.19 120 LYS A CA 1
ATOM 866 C C . LYS A 1 120 ? 0.823 -6.924 9.021 1.00 92.19 120 LYS A C 1
ATOM 868 O O . LYS A 1 120 ? 0.250 -5.950 8.546 1.00 92.19 120 LYS A O 1
ATOM 873 N N . VAL A 1 121 ? 2.061 -7.264 8.665 1.00 92.62 121 VAL A N 1
ATOM 874 C CA . VAL A 1 121 ? 2.867 -6.517 7.691 1.00 92.62 121 VAL A CA 1
ATOM 875 C C . VAL A 1 121 ? 3.155 -7.379 6.472 1.00 92.62 121 VAL A C 1
ATOM 877 O O . VAL A 1 121 ? 3.717 -8.459 6.606 1.00 92.62 121 VAL A O 1
ATOM 880 N N . GLU A 1 122 ? 2.837 -6.851 5.297 1.00 94.69 122 GLU A N 1
ATOM 881 C CA . GLU A 1 122 ? 3.318 -7.346 4.011 1.00 94.69 122 GLU A CA 1
ATOM 882 C C . GLU A 1 122 ? 4.323 -6.341 3.456 1.00 94.69 122 GLU A C 1
ATOM 884 O O . GLU A 1 122 ? 4.002 -5.160 3.298 1.00 94.69 122 GLU A O 1
ATOM 889 N N . THR A 1 123 ? 5.544 -6.780 3.163 1.00 94.69 123 THR A N 1
ATOM 890 C CA . THR A 1 123 ? 6.530 -5.941 2.471 1.00 94.69 123 THR A CA 1
ATOM 891 C C . THR A 1 123 ? 6.747 -6.494 1.077 1.00 94.69 123 THR A C 1
ATOM 893 O O . THR A 1 123 ? 7.329 -7.563 0.911 1.00 94.69 123 THR A O 1
ATOM 896 N N . ILE A 1 124 ? 6.348 -5.712 0.080 1.00 95.44 124 ILE A N 1
ATOM 897 C CA . ILE A 1 124 ? 6.469 -6.061 -1.329 1.00 95.44 124 ILE A CA 1
ATOM 898 C C . ILE A 1 124 ? 7.688 -5.326 -1.879 1.00 95.44 124 ILE A C 1
ATOM 900 O O . ILE A 1 124 ? 7.731 -4.093 -1.937 1.00 95.44 124 ILE A O 1
ATOM 904 N N . CYS A 1 125 ? 8.710 -6.095 -2.245 1.00 96.00 125 CYS A N 1
ATOM 905 C CA . CYS A 1 125 ? 9.979 -5.584 -2.746 1.00 96.00 125 CYS A CA 1
ATOM 906 C C . CYS A 1 125 ? 10.381 -6.326 -4.018 1.00 96.00 125 CYS A C 1
ATOM 908 O O . CYS A 1 125 ? 10.711 -7.513 -3.979 1.00 96.00 125 CYS A O 1
ATOM 910 N N . ALA A 1 126 ? 10.412 -5.610 -5.140 1.00 96.19 126 ALA A N 1
ATOM 911 C CA . ALA A 1 126 ? 10.892 -6.163 -6.394 1.00 96.19 126 ALA A CA 1
ATOM 912 C C . ALA A 1 126 ? 12.396 -6.461 -6.295 1.00 96.19 126 ALA A C 1
ATOM 914 O O . ALA A 1 126 ? 13.164 -5.654 -5.772 1.00 96.19 126 ALA A O 1
ATOM 915 N N . LEU A 1 127 ? 12.845 -7.577 -6.879 1.00 95.25 127 LEU A N 1
ATOM 916 C CA . LEU A 1 127 ? 14.252 -8.016 -6.819 1.00 95.25 127 LEU A CA 1
ATOM 917 C C . LEU A 1 127 ? 15.254 -6.967 -7.313 1.00 95.25 127 LEU A C 1
ATOM 919 O O . LEU A 1 127 ? 16.406 -6.952 -6.887 1.00 95.25 127 LEU A O 1
ATOM 923 N N . THR A 1 128 ? 14.832 -6.111 -8.243 1.00 95.38 128 THR A N 1
ATOM 924 C CA . THR A 1 128 ? 15.690 -5.067 -8.807 1.00 95.38 128 THR A CA 1
ATOM 925 C C . THR A 1 128 ? 15.514 -3.717 -8.126 1.00 95.38 128 THR A C 1
ATOM 927 O O . THR A 1 128 ? 16.217 -2.782 -8.503 1.00 95.38 128 THR A O 1
ATOM 930 N N . ASP A 1 129 ? 14.622 -3.582 -7.141 1.00 96.38 129 ASP A N 1
ATOM 931 C CA . ASP A 1 129 ? 14.402 -2.331 -6.421 1.00 96.38 129 ASP A CA 1
ATOM 932 C C . ASP A 1 129 ? 15.571 -2.020 -5.478 1.00 96.38 129 ASP A C 1
ATOM 934 O O . ASP A 1 129 ? 15.679 -2.551 -4.372 1.00 96.38 129 ASP A O 1
ATOM 938 N N . GLY A 1 130 ? 16.436 -1.099 -5.906 1.00 92.69 130 GLY A N 1
ATOM 939 C CA . GLY A 1 130 ? 17.595 -0.679 -5.127 1.00 92.69 130 GLY A CA 1
ATOM 940 C C . GLY A 1 130 ? 17.229 -0.116 -3.753 1.00 92.69 130 GLY A C 1
ATOM 941 O O . GLY A 1 130 ? 18.039 -0.233 -2.824 1.00 92.69 130 GLY A O 1
ATOM 942 N N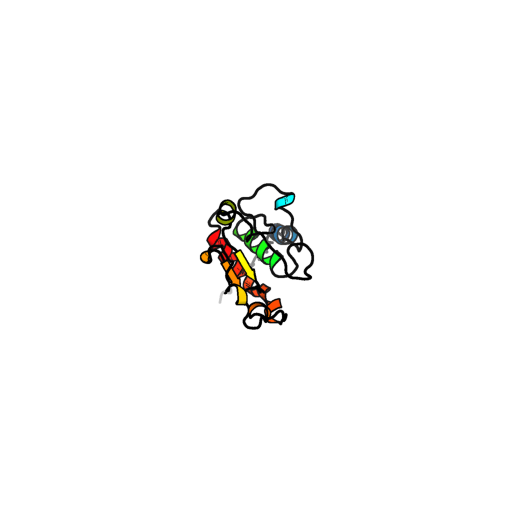 . VAL A 1 131 ? 16.031 0.459 -3.585 1.00 93.69 131 VAL A N 1
ATOM 943 C CA . VAL A 1 131 ? 15.654 1.090 -2.317 1.00 93.69 131 VAL A CA 1
ATOM 944 C C . VAL A 1 131 ? 15.337 0.076 -1.223 1.00 93.69 131 VAL A C 1
ATOM 946 O O . VAL A 1 131 ? 15.602 0.331 -0.050 1.00 93.69 131 VAL A O 1
ATOM 949 N N . CYS A 1 132 ? 14.845 -1.105 -1.599 1.00 95.00 132 CYS A N 1
ATOM 950 C CA . CYS A 1 132 ? 14.579 -2.189 -0.658 1.00 95.00 132 CYS A CA 1
ATOM 951 C C . CYS A 1 132 ? 15.863 -2.793 -0.074 1.00 95.00 132 CYS A C 1
ATOM 953 O O . CYS A 1 132 ? 15.851 -3.337 1.033 1.00 95.00 132 CYS A O 1
ATOM 955 N N . TYR A 1 133 ? 16.983 -2.693 -0.792 1.00 95.69 133 TYR A N 1
ATOM 956 C CA . TYR A 1 133 ? 18.232 -3.378 -0.447 1.00 95.69 133 TYR A CA 1
ATOM 957 C C . TYR A 1 133 ? 19.313 -2.426 0.084 1.00 95.69 133 TYR A C 1
ATOM 959 O O . TYR A 1 133 ? 20.507 -2.659 -0.089 1.00 95.69 133 TYR A O 1
ATOM 967 N N . GLY A 1 134 ? 18.891 -1.358 0.771 1.00 89.94 134 GLY A N 1
ATOM 968 C CA . GLY A 1 134 ? 19.775 -0.495 1.562 1.00 89.94 134 GLY A CA 1
ATOM 969 C C . GLY A 1 134 ? 20.402 0.670 0.798 1.00 89.94 134 GLY A C 1
ATOM 970 O O . GLY A 1 134 ? 21.283 1.344 1.332 1.00 89.94 134 GLY A O 1
ATOM 971 N N . THR A 1 135 ? 19.946 0.937 -0.426 1.00 92.00 135 THR A N 1
ATOM 972 C CA . THR A 1 135 ? 20.325 2.142 -1.179 1.00 92.00 135 THR A CA 1
ATOM 973 C C . THR A 1 135 ? 19.133 3.094 -1.300 1.00 92.00 135 THR A C 1
ATOM 975 O O . THR A 1 135 ? 18.050 2.807 -0.808 1.00 92.00 135 THR A O 1
ATOM 978 N N . LEU A 1 136 ? 19.316 4.252 -1.936 1.00 92.31 136 LEU A N 1
ATOM 979 C CA . LEU A 1 136 ? 18.211 5.134 -2.348 1.00 92.31 136 LEU A CA 1
ATOM 980 C C . LEU A 1 136 ? 18.149 5.252 -3.875 1.00 92.31 136 LEU A C 1
ATOM 982 O O . LEU A 1 136 ? 17.761 6.281 -4.427 1.00 92.31 136 LEU A O 1
ATOM 986 N N . THR A 1 137 ? 18.591 4.205 -4.567 1.00 93.75 137 THR A N 1
ATOM 987 C CA . THR A 1 137 ? 18.608 4.163 -6.023 1.00 93.75 137 THR A CA 1
ATOM 988 C C . THR A 1 137 ? 17.256 3.689 -6.537 1.00 93.75 137 THR A C 1
ATOM 990 O O . THR A 1 137 ? 16.906 2.521 -6.396 1.00 93.75 137 THR A O 1
ATOM 993 N N . VAL A 1 138 ? 16.520 4.602 -7.170 1.00 91.81 138 VAL A N 1
ATOM 994 C CA . VAL A 1 138 ? 15.263 4.298 -7.861 1.00 91.81 138 VAL A CA 1
ATOM 995 C C . VAL A 1 138 ? 15.581 3.582 -9.172 1.00 91.81 138 VAL A C 1
ATOM 997 O O . VAL A 1 138 ? 16.122 4.179 -10.103 1.00 91.81 138 VAL A O 1
ATOM 1000 N N . THR A 1 139 ? 15.276 2.292 -9.232 1.00 94.31 139 THR A N 1
ATOM 1001 C CA . THR A 1 139 ? 15.451 1.444 -10.420 1.00 94.31 139 THR A CA 1
ATOM 1002 C C . THR A 1 139 ? 14.105 1.173 -11.096 1.00 94.31 139 THR A C 1
ATOM 1004 O O . THR A 1 139 ? 13.059 1.599 -10.611 1.00 94.31 139 THR A O 1
ATOM 1007 N N . ALA A 1 140 ? 14.112 0.421 -12.201 1.00 93.75 140 ALA A N 1
ATOM 1008 C CA . ALA A 1 140 ? 12.878 -0.038 -12.839 1.00 93.75 140 ALA A CA 1
ATOM 1009 C C . ALA A 1 140 ? 11.987 -0.854 -11.882 1.00 93.75 140 ALA A C 1
ATOM 1011 O O . ALA A 1 140 ? 10.776 -0.660 -11.886 1.00 93.75 140 ALA A O 1
ATOM 1012 N N . GLY A 1 141 ? 12.579 -1.689 -11.018 1.00 93.75 141 GLY A N 1
ATOM 1013 C CA . GLY A 1 141 ? 11.831 -2.451 -10.015 1.00 93.75 141 GLY A CA 1
ATOM 1014 C C . GLY A 1 141 ? 11.039 -1.559 -9.057 1.00 93.75 141 GLY A C 1
ATOM 1015 O O . GLY A 1 141 ? 9.899 -1.870 -8.727 1.00 93.75 141 GLY A O 1
ATOM 1016 N N . HIS A 1 142 ? 11.586 -0.394 -8.692 1.00 94.31 142 HIS A N 1
ATOM 1017 C CA . HIS A 1 142 ? 10.898 0.546 -7.802 1.00 94.31 142 HIS A CA 1
ATOM 1018 C C . HIS A 1 142 ? 9.603 1.122 -8.399 1.00 94.31 142 HIS A C 1
ATOM 1020 O O . HIS A 1 142 ? 8.737 1.603 -7.675 1.00 94.31 142 HIS A O 1
ATOM 1026 N N . LEU A 1 143 ? 9.466 1.091 -9.726 1.00 93.75 143 LEU A N 1
ATOM 1027 C CA . LEU A 1 143 ? 8.331 1.662 -10.453 1.00 93.75 143 LEU A CA 1
ATOM 1028 C C . LEU A 1 143 ? 7.322 0.596 -10.912 1.00 93.75 143 LEU A C 1
ATOM 1030 O O . LEU A 1 143 ? 6.389 0.932 -11.637 1.00 93.75 143 LEU A O 1
ATOM 1034 N N . SER A 1 144 ? 7.516 -0.669 -10.519 1.00 94.81 144 SER A N 1
ATOM 1035 C CA . SER A 1 144 ? 6.758 -1.816 -11.049 1.00 94.81 144 SER A CA 1
ATOM 1036 C C . SER A 1 144 ? 5.649 -2.356 -10.142 1.00 94.81 144 SER A C 1
ATOM 1038 O O . SER A 1 144 ? 4.892 -3.213 -10.573 1.00 94.81 144 SER A O 1
ATOM 1040 N N . TYR A 1 145 ? 5.470 -1.803 -8.939 1.00 95.25 145 TYR A N 1
ATOM 1041 C CA . TYR A 1 145 ? 4.534 -2.329 -7.931 1.00 95.25 145 TYR A CA 1
ATOM 1042 C C . TYR A 1 145 ? 3.041 -2.287 -8.298 1.00 95.25 145 TYR A C 1
ATOM 1044 O O . TYR A 1 145 ? 2.200 -2.707 -7.511 1.00 95.25 145 TYR A O 1
ATOM 1052 N N . GLY A 1 146 ? 2.686 -1.751 -9.469 1.00 92.75 146 GLY A N 1
ATOM 1053 C CA . GLY A 1 146 ? 1.314 -1.813 -9.971 1.00 92.75 146 GLY A CA 1
ATOM 1054 C C . GLY A 1 146 ? 0.831 -3.247 -10.196 1.00 92.75 146 GLY A C 1
ATOM 1055 O O . GLY A 1 146 ? -0.354 -3.505 -10.011 1.00 92.75 146 GLY A O 1
ATOM 1056 N N . ASP A 1 147 ? 1.743 -4.160 -10.540 1.00 92.88 147 ASP A N 1
ATOM 1057 C CA . ASP A 1 147 ? 1.428 -5.574 -10.772 1.00 92.88 147 ASP A CA 1
ATOM 1058 C C . ASP A 1 147 ? 1.143 -6.334 -9.461 1.00 92.88 147 ASP A C 1
ATOM 1060 O O . ASP A 1 147 ? 0.452 -7.345 -9.482 1.00 92.88 147 ASP A O 1
ATOM 1064 N N . ASP A 1 148 ? 1.613 -5.818 -8.320 1.00 96.06 148 ASP A N 1
ATOM 1065 C CA . ASP A 1 148 ? 1.459 -6.441 -6.998 1.00 96.06 148 ASP A CA 1
ATOM 1066 C C . ASP A 1 148 ? 0.218 -5.936 -6.231 1.00 96.06 148 ASP A C 1
ATOM 1068 O O . ASP A 1 148 ? 0.033 -6.230 -5.048 1.00 96.06 148 ASP A O 1
ATOM 1072 N N . VAL A 1 149 ? -0.622 -5.110 -6.866 1.00 93.56 149 VAL A N 1
ATOM 1073 C CA . VAL A 1 149 ? -1.773 -4.489 -6.191 1.00 93.56 149 VAL A CA 1
ATOM 1074 C C . VAL A 1 149 ? -2.814 -5.523 -5.770 1.00 93.56 149 VAL A C 1
ATOM 1076 O O . VAL A 1 149 ? -3.371 -5.391 -4.683 1.00 93.56 149 VAL A O 1
ATOM 1079 N N . ASP A 1 150 ? -3.085 -6.528 -6.602 1.00 93.31 150 ASP A N 1
ATOM 1080 C CA . ASP A 1 150 ? -4.083 -7.550 -6.272 1.00 93.31 150 ASP A CA 1
ATOM 1081 C C . ASP A 1 150 ? -3.622 -8.382 -5.060 1.00 93.31 150 ASP A C 1
ATOM 1083 O O . ASP A 1 150 ? -4.379 -8.522 -4.103 1.00 93.31 150 ASP A O 1
ATOM 1087 N N . ASP A 1 151 ? -2.346 -8.784 -5.012 1.00 93.31 151 ASP A N 1
ATOM 1088 C CA . ASP A 1 151 ? -1.755 -9.488 -3.862 1.00 93.31 151 ASP A CA 1
ATOM 1089 C C . ASP A 1 151 ? -1.860 -8.664 -2.564 1.00 93.31 151 ASP A C 1
ATOM 1091 O O . ASP A 1 151 ? -2.145 -9.185 -1.482 1.00 93.31 151 ASP A O 1
ATOM 1095 N N . ALA A 1 152 ? -1.651 -7.349 -2.659 1.00 92.69 152 ALA A N 1
ATOM 1096 C CA . ALA A 1 152 ? -1.788 -6.441 -1.528 1.00 92.69 152 ALA A CA 1
ATOM 1097 C C . ALA A 1 152 ? -3.238 -6.286 -1.050 1.00 92.69 152 ALA A C 1
ATOM 1099 O O . ALA A 1 152 ? -3.477 -6.162 0.156 1.00 92.69 152 ALA A O 1
ATOM 1100 N N . VAL A 1 153 ? -4.197 -6.250 -1.979 1.00 91.50 153 VAL A N 1
ATOM 1101 C CA . VAL A 1 153 ? -5.627 -6.204 -1.657 1.00 91.50 153 VAL A CA 1
ATOM 1102 C C . VAL A 1 153 ? -6.027 -7.501 -0.967 1.00 91.50 153 VAL A C 1
ATOM 1104 O O . VAL A 1 153 ? -6.556 -7.427 0.139 1.00 91.50 153 VAL A O 1
ATOM 1107 N N . ASP A 1 154 ? -5.664 -8.656 -1.525 1.00 92.19 154 ASP A N 1
ATOM 1108 C CA . ASP A 1 154 ? -5.943 -9.973 -0.945 1.00 92.19 154 ASP A CA 1
ATOM 1109 C C . ASP A 1 154 ? -5.379 -10.089 0.481 1.00 92.19 154 ASP A C 1
ATOM 1111 O O . ASP A 1 154 ? -6.100 -10.427 1.424 1.00 92.19 154 ASP A O 1
ATOM 1115 N N . PHE A 1 155 ? -4.114 -9.696 0.686 1.00 93.50 155 PHE A N 1
ATOM 1116 C CA . PHE A 1 155 ? -3.480 -9.689 2.009 1.00 93.50 155 PHE A CA 1
ATOM 1117 C C . PHE A 1 155 ? -4.260 -8.871 3.051 1.00 93.50 155 PHE A C 1
ATOM 1119 O O . PHE A 1 155 ? -4.343 -9.257 4.228 1.00 93.50 155 PHE A O 1
ATOM 1126 N N . LEU A 1 156 ? -4.767 -7.702 2.648 1.00 90.94 156 LEU A N 1
ATOM 1127 C CA . LEU A 1 156 ? -5.512 -6.801 3.523 1.00 90.94 156 LEU A CA 1
ATOM 1128 C C . LEU A 1 156 ? -6.930 -7.320 3.771 1.00 90.94 156 LEU A C 1
ATOM 1130 O O . LEU A 1 156 ? -7.372 -7.310 4.922 1.00 90.94 156 LEU A O 1
ATOM 1134 N N . SER A 1 157 ? -7.615 -7.800 2.735 1.00 87.06 157 SER A N 1
ATOM 1135 C CA . SER A 1 157 ? -8.968 -8.351 2.823 1.00 87.06 157 SER A CA 1
ATOM 1136 C C . SER A 1 157 ? -9.023 -9.560 3.759 1.00 87.06 157 SER A C 1
ATOM 1138 O O . SER A 1 157 ? -9.867 -9.588 4.657 1.00 87.06 157 SER A O 1
ATOM 1140 N N . ASP A 1 158 ? -8.042 -10.465 3.684 1.00 89.06 158 ASP A N 1
ATOM 1141 C CA . ASP A 1 158 ? -7.908 -11.611 4.598 1.00 89.06 158 ASP A CA 1
ATOM 1142 C C . ASP A 1 158 ? -7.824 -11.209 6.084 1.00 89.06 158 ASP A C 1
ATOM 1144 O O . ASP A 1 158 ? -8.200 -11.973 6.976 1.00 89.06 158 ASP A O 1
ATOM 1148 N N . ARG A 1 159 ? -7.315 -10.006 6.380 1.00 88.12 159 ARG A N 1
ATOM 1149 C CA . ARG A 1 159 ? -7.115 -9.506 7.754 1.00 88.12 159 ARG A CA 1
ATOM 1150 C C . ARG A 1 159 ? -8.258 -8.654 8.269 1.00 88.12 159 ARG A C 1
ATOM 1152 O O . ARG A 1 159 ? -8.416 -8.526 9.483 1.00 88.12 159 ARG A O 1
ATOM 1159 N N . ILE A 1 160 ? -9.000 -8.031 7.366 1.00 82.38 160 ILE A N 1
ATOM 1160 C CA . ILE A 1 160 ? -10.182 -7.242 7.700 1.00 82.38 160 ILE A CA 1
ATOM 1161 C C . ILE A 1 160 ? -11.352 -8.179 8.047 1.00 82.38 160 ILE A C 1
ATOM 1163 O O . ILE A 1 160 ? -12.117 -7.865 8.958 1.00 82.38 160 ILE A O 1
ATOM 1167 N N . GLY A 1 161 ? -11.420 -9.356 7.410 1.00 66.75 161 GLY A N 1
ATOM 1168 C CA . GLY A 1 161 ? -12.502 -10.329 7.586 1.00 66.75 161 GLY A CA 1
ATOM 1169 C C . GLY A 1 161 ? -13.799 -9.907 6.886 1.00 66.75 161 GLY A C 1
ATOM 1170 O O . GLY A 1 161 ? -13.863 -8.845 6.264 1.00 66.75 161 GLY A O 1
ATOM 1171 N N . ASP A 1 162 ? -14.838 -10.742 6.989 1.00 54.91 162 ASP A N 1
ATOM 1172 C CA . ASP A 1 162 ? -16.196 -10.400 6.545 1.00 54.91 162 ASP A CA 1
ATOM 1173 C C . ASP A 1 162 ? -16.760 -9.313 7.481 1.00 54.91 162 ASP A C 1
ATOM 1175 O O . ASP A 1 162 ? -17.312 -9.622 8.541 1.00 54.91 162 ASP A O 1
ATOM 1179 N N . ALA A 1 163 ? -16.529 -8.044 7.141 1.00 47.31 163 ALA A N 1
ATOM 1180 C CA . ALA A 1 163 ? -17.093 -6.888 7.840 1.00 47.31 163 ALA A CA 1
ATOM 1181 C C . ALA A 1 163 ? -18.614 -6.778 7.634 1.00 47.31 163 ALA A C 1
ATOM 1183 O O . ALA A 1 163 ? -19.083 -7.018 6.496 1.00 47.31 163 ALA A O 1
#

Foldseek 3Di:
DDDDDDDDDDDDPPPDDDCVVVCCVVVVQDAQEDDCPPPHDDDLDEAADQDDPPAPYRQGHALRRLLQVLLCVPQVTGYYHDDALPDDPVVLVVQLAEEAQLDLCCCVQVQARPPHDRLRYHYDFFPPRPSNNNDPDGDPRSRPCNVCSNVVSVSSDVRSDND

Organism: NCBI:txid1157616

Secondary structure (DSSP, 8-state):
------------------THHHHHHHHS---S---HHHHS---S------PPTT-STTT-SSSHHHHHHHHHHHH---------TT--HHHHHH---EEEET-TTHHHHTTS-TTS-GGGEEEE--TT-TTTTTS----TGGG-TTTTHHHHHHHHHHHH---

Radius of gyration: 22.68 Å; chains: 1; bounding box: 60×52×75 Å

pLDDT: mean 78.6, std 17.67, range [35.91, 96.38]